Protein AF-A0A3A5WBK9-F1 (afdb_monomer_lite)

Structure (mmCIF, N/CA/C/O backbone):
data_AF-A0A3A5WBK9-F1
#
_entry.id   AF-A0A3A5WBK9-F1
#
loop_
_atom_site.group_PDB
_atom_site.id
_atom_site.type_symbol
_atom_site.label_atom_id
_atom_site.label_alt_id
_atom_site.label_comp_id
_atom_site.label_asym_id
_atom_site.label_entity_id
_atom_site.label_seq_id
_atom_site.pdbx_PDB_ins_code
_atom_site.Cartn_x
_atom_site.Cartn_y
_atom_site.Cartn_z
_atom_site.occupancy
_atom_site.B_iso_or_equiv
_atom_site.auth_seq_id
_atom_site.auth_comp_id
_atom_site.auth_asym_id
_atom_site.auth_atom_id
_atom_site.pdbx_PDB_model_num
ATOM 1 N N . MET A 1 1 ? -2.313 -1.870 -20.481 1.00 80.88 1 MET A N 1
ATOM 2 C CA . MET A 1 1 ? -1.657 -2.718 -19.460 1.00 80.88 1 MET A CA 1
ATOM 3 C C . MET A 1 1 ? -1.236 -4.036 -20.092 1.00 80.88 1 MET A C 1
ATOM 5 O O . MET A 1 1 ? -2.067 -4.682 -20.726 1.00 80.88 1 MET A O 1
ATOM 9 N N . GLN A 1 2 ? 0.034 -4.412 -19.947 1.00 89.88 2 GLN A N 1
ATOM 10 C CA . GLN A 1 2 ? 0.572 -5.672 -20.469 1.00 89.88 2 GLN A CA 1
ATOM 11 C C . GLN A 1 2 ? -0.047 -6.896 -19.759 1.00 89.88 2 GLN A C 1
ATOM 13 O O . GLN A 1 2 ? -0.472 -6.774 -18.606 1.00 89.88 2 GLN A O 1
ATOM 18 N N . PRO A 1 3 ? -0.116 -8.080 -20.404 1.00 93.19 3 PRO A N 1
ATOM 19 C CA . PRO A 1 3 ? -0.772 -9.259 -19.831 1.00 93.19 3 PRO A CA 1
ATOM 20 C C . PRO A 1 3 ? -0.170 -9.726 -18.502 1.00 93.19 3 PRO A C 1
ATOM 22 O O . PRO A 1 3 ? -0.918 -10.134 -17.616 1.00 93.19 3 PRO A O 1
ATOM 25 N N . GLU A 1 4 ? 1.154 -9.650 -18.357 1.00 93.50 4 GLU A N 1
ATOM 26 C CA . GLU A 1 4 ? 1.865 -10.039 -17.133 1.00 93.50 4 GLU A CA 1
ATOM 27 C C . GLU A 1 4 ? 1.473 -9.137 -15.959 1.00 93.50 4 GLU A C 1
ATOM 29 O O . GLU A 1 4 ? 1.024 -9.629 -14.927 1.00 93.50 4 GLU A O 1
ATOM 34 N N . VAL A 1 5 ? 1.516 -7.816 -16.158 1.00 94.81 5 VAL A N 1
ATOM 35 C CA . VAL A 1 5 ? 1.113 -6.833 -15.141 1.00 94.81 5 VAL A CA 1
ATOM 36 C C . VAL A 1 5 ? -0.361 -6.995 -14.766 1.00 94.81 5 VAL A C 1
ATOM 38 O O . VAL A 1 5 ? -0.715 -6.951 -13.590 1.00 94.81 5 VAL A O 1
ATOM 41 N N . ARG A 1 6 ? -1.233 -7.265 -15.748 1.00 96.25 6 ARG A N 1
ATOM 42 C CA . ARG A 1 6 ? -2.657 -7.533 -15.493 1.00 96.25 6 ARG A CA 1
ATOM 43 C C . ARG A 1 6 ? -2.858 -8.731 -14.569 1.00 96.25 6 ARG A C 1
ATOM 45 O O . ARG A 1 6 ? -3.705 -8.669 -13.684 1.00 96.25 6 ARG A O 1
ATOM 52 N N . ARG A 1 7 ? -2.112 -9.820 -14.778 1.00 95.56 7 ARG A N 1
ATOM 53 C CA . ARG A 1 7 ? -2.196 -11.016 -13.924 1.00 95.56 7 ARG A CA 1
ATOM 54 C C . ARG A 1 7 ? -1.778 -10.692 -12.493 1.00 95.56 7 ARG A C 1
ATOM 56 O O . ARG A 1 7 ? -2.500 -11.064 -11.574 1.00 95.56 7 ARG A O 1
ATOM 63 N N . THR A 1 8 ? -0.691 -9.943 -12.319 1.00 95.94 8 THR A N 1
ATOM 64 C CA . THR A 1 8 ? -0.223 -9.483 -11.003 1.00 95.94 8 THR A CA 1
ATOM 65 C C . THR A 1 8 ? -1.267 -8.624 -10.291 1.00 95.94 8 THR A C 1
ATOM 67 O O . THR A 1 8 ? -1.575 -8.878 -9.128 1.00 95.94 8 THR A O 1
ATOM 70 N N . VAL A 1 9 ? -1.885 -7.669 -10.998 1.00 96.88 9 VAL A N 1
ATOM 71 C CA . VAL A 1 9 ? -2.972 -6.836 -10.454 1.00 96.88 9 VAL A CA 1
ATOM 72 C C . VAL A 1 9 ? -4.139 -7.699 -9.975 1.00 96.88 9 VAL A C 1
ATOM 74 O O . VAL A 1 9 ? -4.589 -7.539 -8.845 1.00 96.88 9 VAL A O 1
ATOM 77 N N . LEU A 1 10 ? -4.613 -8.633 -10.806 1.00 97.19 10 LEU A N 1
ATOM 78 C CA . LEU A 1 10 ? -5.740 -9.506 -10.460 1.00 97.19 10 LEU A CA 1
ATOM 79 C C . LEU A 1 10 ? -5.418 -10.418 -9.273 1.00 97.19 10 LEU A C 1
ATOM 81 O O . LEU A 1 10 ? -6.248 -10.587 -8.383 1.00 97.19 10 LEU A O 1
ATOM 85 N N . PHE A 1 11 ? -4.210 -10.977 -9.238 1.00 96.62 11 PHE A N 1
ATOM 86 C CA . PHE A 1 11 ? -3.769 -11.829 -8.140 1.00 96.62 11 PHE A CA 1
ATOM 87 C C . PHE A 1 11 ? -3.678 -11.046 -6.825 1.00 96.62 11 PHE A C 1
ATOM 89 O O . PHE A 1 11 ? -4.232 -11.472 -5.811 1.00 96.62 11 PHE A O 1
ATOM 96 N N . SER A 1 12 ? -3.064 -9.860 -6.847 1.00 96.31 12 SER A N 1
ATOM 97 C CA . SER A 1 12 ? -2.991 -8.994 -5.669 1.00 96.31 12 SER A CA 1
ATOM 98 C C . SER A 1 12 ? -4.369 -8.513 -5.214 1.00 96.31 12 SER A C 1
ATOM 100 O O . SER A 1 12 ? -4.604 -8.417 -4.011 1.00 96.31 12 SER A O 1
ATOM 102 N N . ALA A 1 13 ? -5.282 -8.226 -6.145 1.00 96.50 13 ALA A N 1
ATOM 103 C CA . ALA A 1 13 ? -6.661 -7.874 -5.821 1.00 96.50 13 ALA A CA 1
ATOM 104 C C . ALA A 1 13 ? -7.389 -9.038 -5.132 1.00 96.50 13 ALA A C 1
ATOM 106 O O . ALA A 1 13 ? -8.100 -8.814 -4.157 1.00 96.50 13 ALA A O 1
ATOM 107 N N . GLY A 1 14 ? -7.160 -10.277 -5.581 1.00 97.81 14 GLY A N 1
ATOM 108 C CA . GLY A 1 14 ? -7.671 -11.479 -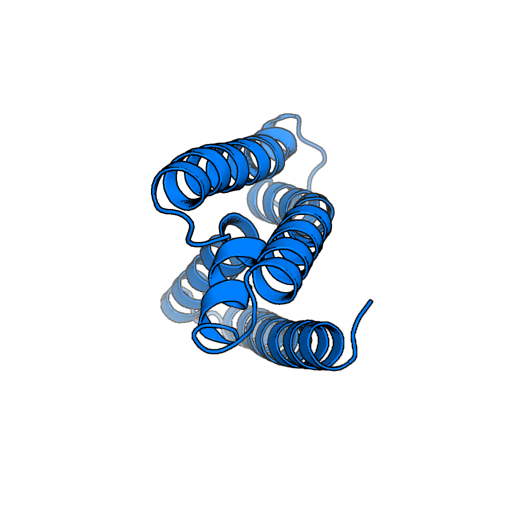4.919 1.00 97.81 14 GLY A CA 1
ATOM 109 C C . GLY A 1 14 ? -7.152 -11.625 -3.486 1.00 97.81 14 GLY A C 1
ATOM 110 O O . GLY A 1 14 ? -7.947 -11.812 -2.570 1.00 97.81 14 GLY A O 1
ATOM 111 N N . ILE A 1 15 ? -5.840 -11.461 -3.271 1.00 96.44 15 ILE A N 1
ATOM 112 C CA . ILE A 1 15 ? -5.244 -11.478 -1.921 1.00 96.44 15 ILE A CA 1
ATOM 113 C C . ILE A 1 15 ? -5.868 -10.394 -1.039 1.00 96.44 15 ILE A C 1
ATOM 115 O O . ILE A 1 15 ? -6.281 -10.681 0.084 1.00 96.44 15 ILE A O 1
ATOM 119 N N . PHE A 1 16 ? -5.968 -9.167 -1.553 1.00 96.12 16 PHE A N 1
ATOM 120 C CA . PHE A 1 16 ? -6.550 -8.046 -0.819 1.00 96.12 16 PHE A CA 1
ATOM 121 C C . PHE A 1 16 ? -8.014 -8.316 -0.450 1.00 96.12 16 PHE A C 1
ATOM 123 O O . PHE A 1 16 ? -8.408 -8.103 0.692 1.00 96.12 16 PHE A O 1
ATOM 130 N N . ALA A 1 17 ? -8.815 -8.838 -1.385 1.00 97.62 17 ALA A N 1
ATOM 131 C CA . ALA A 1 17 ? -10.210 -9.190 -1.138 1.00 97.62 17 ALA A CA 1
ATOM 132 C C . ALA A 1 17 ? -10.343 -10.277 -0.060 1.00 97.62 17 ALA A C 1
ATOM 134 O O . ALA A 1 17 ? -11.163 -10.139 0.846 1.00 97.62 17 ALA A O 1
ATOM 135 N N . CYS A 1 18 ? -9.504 -11.316 -0.105 1.00 98.25 18 CYS A N 1
ATOM 136 C CA . CYS A 1 18 ? -9.471 -12.351 0.928 1.00 98.25 18 CYS A CA 1
ATOM 137 C C . CYS A 1 18 ? -9.111 -11.775 2.304 1.00 98.25 18 CYS A C 1
ATOM 139 O O . CYS A 1 18 ? -9.780 -12.090 3.287 1.00 98.25 18 CYS A O 1
ATOM 141 N N . LEU A 1 19 ? -8.096 -10.906 2.380 1.00 97.50 19 LEU A N 1
ATOM 142 C CA . LEU A 1 19 ? -7.723 -10.226 3.624 1.00 97.50 19 LEU A CA 1
ATOM 143 C C . LEU A 1 19 ? -8.857 -9.337 4.139 1.00 97.50 19 LEU A C 1
ATOM 145 O O . LEU A 1 19 ? -9.149 -9.350 5.329 1.00 97.50 19 LEU A O 1
ATOM 149 N N . PHE A 1 20 ? -9.533 -8.604 3.256 1.00 95.75 20 PHE A N 1
ATOM 150 C CA . PHE A 1 20 ? -10.649 -7.741 3.632 1.00 95.75 20 PHE A CA 1
ATOM 151 C C . PHE A 1 20 ? -11.846 -8.541 4.171 1.00 95.75 20 PHE A C 1
ATOM 153 O O . PHE A 1 20 ? -12.430 -8.174 5.189 1.00 95.75 20 PHE A O 1
ATOM 160 N N . VAL A 1 21 ? -12.177 -9.679 3.552 1.00 98.19 21 VAL A N 1
ATOM 161 C CA . VAL A 1 21 ? -13.200 -10.602 4.075 1.00 98.19 21 VAL A CA 1
ATOM 162 C C . VAL A 1 21 ? -12.773 -11.174 5.427 1.00 98.19 21 VAL A C 1
ATOM 164 O O . VAL A 1 21 ? -13.566 -11.174 6.366 1.00 98.19 21 VAL A O 1
ATOM 167 N N . ALA A 1 22 ? -11.517 -11.607 5.561 1.00 98.00 22 ALA A N 1
ATOM 168 C CA . ALA A 1 22 ? -10.990 -12.110 6.828 1.00 98.00 22 ALA A CA 1
ATOM 169 C C . ALA A 1 22 ? -11.031 -11.042 7.935 1.00 98.00 22 ALA A C 1
ATOM 171 O O . ALA A 1 22 ? -11.360 -11.359 9.075 1.00 98.00 22 ALA A O 1
ATOM 172 N N . HIS A 1 23 ? -10.774 -9.776 7.599 1.00 95.81 23 HIS A N 1
ATOM 173 C CA . HIS A 1 23 ? -10.906 -8.636 8.507 1.00 95.81 23 HIS A CA 1
ATOM 174 C C . HIS A 1 23 ? -12.350 -8.461 9.004 1.00 95.81 23 HIS A C 1
ATOM 176 O O . HIS A 1 23 ? -12.561 -8.288 10.203 1.00 95.81 23 HIS A O 1
ATOM 182 N N . ILE A 1 24 ? -13.346 -8.564 8.114 1.00 95.75 24 ILE A N 1
ATOM 183 C CA . ILE A 1 24 ? -14.770 -8.512 8.496 1.00 95.75 24 ILE A CA 1
ATOM 184 C C . ILE A 1 24 ? -15.128 -9.681 9.418 1.00 95.75 24 ILE A C 1
ATOM 186 O O . ILE A 1 24 ? -15.779 -9.477 10.438 1.00 95.75 24 ILE A O 1
ATOM 190 N N . ILE A 1 25 ? -14.687 -10.898 9.086 1.00 98.19 25 ILE A N 1
ATOM 191 C CA . ILE A 1 25 ? -14.950 -12.088 9.907 1.00 98.19 25 ILE A CA 1
ATOM 192 C C . ILE A 1 25 ? -14.309 -11.938 11.291 1.00 98.19 25 ILE A C 1
ATOM 194 O O . ILE A 1 25 ? -14.966 -12.224 12.288 1.00 98.19 25 ILE A O 1
ATOM 198 N N . ALA A 1 26 ? -13.061 -11.468 11.375 1.00 97.31 26 ALA A N 1
ATOM 199 C CA . ALA A 1 26 ? -12.382 -11.250 12.650 1.00 97.31 26 ALA A CA 1
ATOM 200 C C . ALA A 1 26 ? -13.124 -10.223 13.521 1.00 97.31 26 ALA A C 1
ATOM 202 O O . ALA A 1 26 ? -13.343 -10.483 14.702 1.00 97.31 26 ALA A O 1
ATOM 203 N N . ALA A 1 27 ? -13.575 -9.111 12.927 1.00 95.12 27 ALA A N 1
ATOM 204 C CA . ALA A 1 27 ? -14.383 -8.107 13.618 1.00 95.12 27 ALA A CA 1
ATOM 205 C C . ALA A 1 27 ? -15.728 -8.672 14.104 1.00 95.12 27 ALA A C 1
ATOM 207 O O . ALA A 1 27 ? -16.147 -8.392 15.219 1.00 95.12 27 ALA A O 1
ATOM 208 N N . ALA A 1 28 ? -16.393 -9.497 13.291 1.00 97.69 28 ALA A N 1
ATOM 209 C CA . ALA A 1 28 ? -17.689 -10.085 13.631 1.00 97.69 28 ALA A CA 1
ATOM 210 C C . ALA A 1 28 ? -17.625 -11.157 14.737 1.00 97.69 28 ALA A C 1
ATOM 212 O O . ALA A 1 28 ? -18.667 -11.538 15.261 1.00 97.69 28 ALA A O 1
ATOM 213 N N . ASN A 1 29 ? -16.432 -11.667 15.057 1.00 97.69 29 ASN A N 1
ATOM 214 C CA . ASN A 1 29 ? -16.206 -12.666 16.107 1.00 97.69 29 ASN A CA 1
ATOM 215 C C . ASN A 1 29 ? -15.458 -12.084 17.322 1.00 97.69 29 ASN A C 1
ATOM 217 O O . ASN A 1 29 ? -14.906 -12.856 18.104 1.00 97.69 29 ASN A O 1
ATOM 221 N N . ASP A 1 30 ? -15.369 -10.752 17.444 1.00 96.62 30 ASP A N 1
ATOM 222 C CA . ASP A 1 30 ? -14.647 -10.056 18.525 1.00 96.62 30 ASP A CA 1
ATOM 223 C C . ASP A 1 30 ? -13.182 -10.528 18.685 1.00 96.62 30 ASP A C 1
ATOM 225 O O . ASP A 1 30 ? -12.599 -10.542 19.770 1.00 96.62 30 ASP A O 1
ATOM 229 N N . ALA A 1 31 ? -12.557 -10.958 17.582 1.00 97.25 31 ALA A N 1
ATOM 230 C CA . ALA A 1 31 ? -11.200 -11.493 17.574 1.00 97.25 31 ALA A CA 1
ATOM 231 C C . ALA A 1 31 ? -10.164 -10.361 17.442 1.00 97.25 31 ALA A C 1
ATOM 233 O O . ALA A 1 31 ? -9.457 -10.272 16.433 1.00 97.25 31 ALA A O 1
ATOM 234 N N . ASP A 1 32 ? -10.061 -9.504 18.462 1.00 95.81 32 ASP A N 1
ATOM 235 C CA . ASP A 1 32 ? -9.303 -8.238 18.439 1.00 95.81 32 ASP A CA 1
ATOM 236 C C . ASP A 1 32 ? -7.866 -8.364 17.913 1.00 95.81 32 ASP A C 1
ATOM 238 O O . ASP A 1 32 ? -7.425 -7.589 17.062 1.00 95.81 32 ASP A O 1
ATOM 242 N N . VAL A 1 33 ? -7.122 -9.368 18.388 1.00 97.44 33 VAL A N 1
ATOM 243 C CA . VAL A 1 33 ? -5.723 -9.578 17.978 1.00 97.44 33 VAL A CA 1
ATOM 244 C C . VAL A 1 33 ? -5.638 -9.943 16.495 1.00 97.44 33 VAL A C 1
ATOM 246 O O . VAL A 1 33 ? -4.815 -9.396 15.762 1.00 97.44 33 VAL A O 1
ATOM 249 N N . LEU A 1 34 ? -6.506 -10.844 16.029 1.00 96.88 34 LEU A N 1
ATOM 250 C CA . LEU A 1 34 ? -6.538 -11.261 14.627 1.00 96.88 34 LEU A CA 1
ATOM 251 C C . LEU A 1 34 ? -6.963 -10.099 13.723 1.00 96.88 34 LEU A C 1
ATOM 253 O O . LEU A 1 34 ? -6.352 -9.877 12.677 1.00 96.88 34 LEU A O 1
ATOM 257 N N . PHE A 1 35 ? -7.963 -9.332 14.156 1.00 96.12 35 PHE A N 1
ATOM 258 C CA . PHE A 1 35 ? -8.413 -8.120 13.484 1.00 96.12 35 PHE A CA 1
ATOM 259 C C . PHE A 1 35 ? -7.257 -7.132 13.283 1.00 96.12 35 PHE A C 1
ATOM 261 O O . PHE A 1 35 ? -6.999 -6.708 12.154 1.00 96.12 35 PHE A O 1
ATOM 268 N N . GLN A 1 36 ? -6.503 -6.830 14.346 1.00 96.56 36 GLN A N 1
ATOM 269 C CA . GLN A 1 36 ? -5.362 -5.910 14.284 1.00 96.56 36 GLN A CA 1
ATOM 270 C C . GLN A 1 36 ? -4.247 -6.417 13.362 1.00 96.56 36 GLN A C 1
ATOM 272 O O . GLN A 1 36 ? -3.681 -5.634 12.592 1.00 96.56 36 GLN A O 1
ATOM 277 N N . ILE A 1 37 ? -3.946 -7.719 13.397 1.00 98.19 37 ILE A N 1
ATOM 278 C CA . ILE A 1 37 ? -2.951 -8.330 12.504 1.00 98.19 37 ILE A CA 1
ATOM 279 C C . ILE A 1 37 ? -3.372 -8.147 11.043 1.00 98.19 37 ILE A C 1
ATOM 281 O O . ILE A 1 37 ? -2.584 -7.654 10.234 1.00 98.19 37 ILE A O 1
ATOM 285 N N . ILE A 1 38 ? -4.616 -8.488 10.698 1.00 97.94 38 ILE A N 1
ATOM 286 C CA . ILE A 1 38 ? -5.104 -8.386 9.317 1.00 97.94 38 ILE A CA 1
ATOM 287 C C . ILE A 1 38 ? -5.154 -6.920 8.864 1.00 97.94 38 ILE A C 1
ATOM 289 O O . ILE A 1 38 ? -4.687 -6.611 7.767 1.00 97.94 38 ILE A O 1
ATOM 293 N N . ALA A 1 39 ? -5.644 -6.005 9.706 1.00 97.06 39 ALA A N 1
ATOM 294 C CA . ALA A 1 39 ? -5.661 -4.570 9.414 1.00 97.06 39 ALA A CA 1
ATOM 295 C C . ALA A 1 39 ? -4.247 -4.017 9.156 1.00 97.06 39 ALA A C 1
ATOM 297 O O . ALA A 1 39 ? -4.035 -3.230 8.229 1.00 97.06 39 ALA A O 1
ATOM 298 N N . THR A 1 40 ? -3.256 -4.484 9.919 1.00 97.88 40 THR A N 1
ATOM 299 C CA . THR A 1 40 ? -1.845 -4.125 9.716 1.00 97.88 40 THR A CA 1
ATOM 300 C C . THR A 1 40 ? -1.322 -4.654 8.379 1.00 97.88 40 THR A C 1
ATOM 302 O O . THR A 1 40 ? -0.666 -3.916 7.642 1.00 97.88 40 THR A O 1
ATOM 305 N N . ILE A 1 41 ? -1.649 -5.897 8.010 1.00 97.88 41 ILE A N 1
ATOM 306 C CA . ILE A 1 41 ? -1.254 -6.476 6.716 1.00 97.88 41 ILE A CA 1
ATOM 307 C C . ILE A 1 41 ? -1.882 -5.690 5.557 1.00 97.88 41 ILE A C 1
ATOM 309 O O . ILE A 1 41 ? -1.170 -5.320 4.624 1.00 97.88 41 ILE A O 1
ATOM 313 N N . ILE A 1 42 ? -3.181 -5.377 5.631 1.00 97.69 42 ILE A N 1
ATOM 314 C CA . ILE A 1 42 ? -3.885 -4.555 4.630 1.00 97.69 42 ILE A CA 1
ATOM 315 C C . ILE A 1 42 ? -3.238 -3.171 4.517 1.00 97.69 42 ILE A C 1
ATOM 317 O O . ILE A 1 42 ? -3.040 -2.669 3.407 1.00 97.69 42 ILE A O 1
ATOM 321 N N . THR A 1 43 ? -2.864 -2.567 5.647 1.00 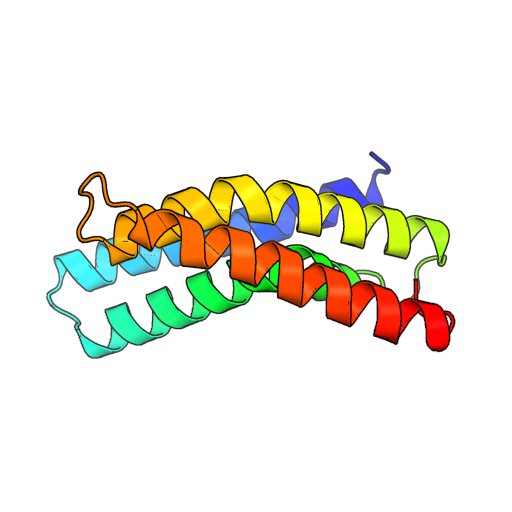97.88 43 THR A N 1
ATOM 322 C CA . THR A 1 43 ? -2.172 -1.272 5.690 1.00 97.88 43 THR A CA 1
ATOM 323 C C . THR A 1 43 ? -0.846 -1.328 4.940 1.00 97.88 43 THR A C 1
ATOM 325 O O . THR A 1 43 ? -0.604 -0.513 4.049 1.00 97.88 43 THR A O 1
ATOM 328 N N . ILE A 1 44 ? -0.008 -2.321 5.245 1.00 97.06 44 ILE A N 1
ATOM 329 C CA . ILE A 1 44 ? 1.286 -2.509 4.579 1.00 97.06 44 ILE A CA 1
ATOM 330 C C . ILE A 1 44 ? 1.081 -2.781 3.084 1.00 97.06 44 ILE A C 1
ATOM 332 O O . ILE A 1 44 ? 1.718 -2.135 2.253 1.00 97.06 44 ILE A O 1
ATOM 336 N N . GLN A 1 45 ? 0.166 -3.681 2.717 1.00 96.38 45 GLN A N 1
ATOM 337 C CA . GLN A 1 45 ? -0.115 -3.991 1.314 1.00 96.38 45 GLN A CA 1
ATOM 338 C C . GLN A 1 45 ? -0.583 -2.749 0.546 1.00 96.38 45 GLN A C 1
ATOM 340 O O . GLN A 1 45 ? -0.167 -2.543 -0.591 1.00 96.38 45 GLN A O 1
ATOM 345 N N . THR A 1 46 ? -1.407 -1.905 1.171 1.00 97.75 46 THR A N 1
ATOM 346 C CA . THR A 1 46 ? -1.897 -0.658 0.574 1.00 97.75 46 THR A CA 1
ATOM 347 C C . THR A 1 46 ? -0.756 0.328 0.351 1.00 97.75 46 THR A C 1
ATOM 349 O O . THR A 1 46 ? -0.578 0.805 -0.766 1.00 97.75 46 THR A O 1
ATOM 352 N N . LEU A 1 47 ? 0.051 0.606 1.380 1.00 97.75 47 LEU A N 1
ATOM 353 C CA . LEU A 1 47 ? 1.132 1.595 1.294 1.00 97.75 47 LEU A CA 1
ATOM 354 C C . LEU A 1 47 ? 2.268 1.165 0.357 1.00 97.75 47 LEU A C 1
ATOM 356 O O . LEU A 1 47 ? 2.902 2.018 -0.250 1.00 97.75 47 LEU A O 1
ATOM 360 N N . PHE A 1 48 ? 2.512 -0.138 0.205 1.00 96.75 48 PHE A N 1
ATOM 361 C CA . PHE A 1 48 ? 3.630 -0.672 -0.581 1.00 96.75 48 PHE A CA 1
ATOM 362 C C . PHE A 1 48 ? 3.187 -1.430 -1.841 1.00 96.75 48 PHE A C 1
ATOM 364 O O . PHE A 1 48 ? 3.955 -2.233 -2.378 1.00 96.75 48 PHE A O 1
ATOM 371 N N . LEU A 1 49 ? 1.968 -1.193 -2.336 1.00 97.06 49 LEU A N 1
ATOM 372 C CA . LEU A 1 49 ? 1.371 -1.991 -3.411 1.00 97.06 49 LEU A CA 1
ATOM 373 C C . LEU A 1 49 ? 2.259 -2.062 -4.665 1.00 97.06 49 LEU A C 1
ATOM 375 O O . LEU A 1 49 ? 2.541 -3.158 -5.155 1.00 97.06 49 LEU A O 1
ATOM 379 N N . GLY A 1 50 ? 2.786 -0.927 -5.136 1.00 94.56 50 GLY A N 1
ATOM 380 C CA . GLY A 1 50 ? 3.709 -0.886 -6.276 1.00 94.56 50 GLY A CA 1
ATOM 381 C C . GLY A 1 50 ? 4.970 -1.724 -6.060 1.00 94.56 50 GLY A C 1
ATOM 382 O O . GLY A 1 50 ? 5.401 -2.443 -6.960 1.00 94.56 50 GLY A O 1
ATOM 383 N N . SER A 1 51 ? 5.536 -1.707 -4.853 1.00 93.19 51 SER A N 1
ATOM 384 C CA . SER A 1 51 ? 6.707 -2.521 -4.511 1.00 93.19 51 SER A CA 1
ATOM 385 C C . SER A 1 51 ? 6.391 -4.008 -4.430 1.00 93.19 51 SER A C 1
ATOM 387 O O . SER A 1 51 ? 7.199 -4.815 -4.884 1.00 93.19 51 SER A O 1
ATOM 389 N N . THR A 1 52 ? 5.219 -4.391 -3.918 1.00 94.19 52 THR A N 1
ATOM 390 C CA . THR A 1 52 ? 4.821 -5.809 -3.909 1.00 94.19 52 THR A CA 1
ATOM 391 C C . THR A 1 52 ? 4.696 -6.373 -5.322 1.00 94.19 52 THR A C 1
ATOM 393 O O . THR A 1 52 ? 5.070 -7.520 -5.551 1.00 94.19 52 THR A O 1
ATOM 396 N N . PHE A 1 53 ? 4.285 -5.561 -6.302 1.00 95.44 53 PHE A N 1
ATOM 397 C CA . PHE A 1 53 ? 4.202 -6.004 -7.696 1.00 95.44 53 PHE A CA 1
ATOM 398 C C . PHE A 1 53 ? 5.574 -6.361 -8.276 1.00 95.44 53 PHE A C 1
ATOM 400 O O . PHE A 1 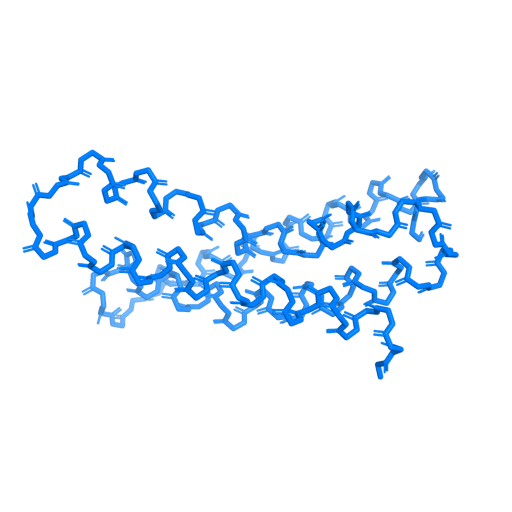53 ? 5.684 -7.284 -9.082 1.00 95.44 53 PHE A O 1
ATOM 407 N N . LEU A 1 54 ? 6.640 -5.696 -7.825 1.00 93.44 54 LEU A N 1
ATOM 408 C CA . LEU A 1 54 ? 8.003 -5.999 -8.263 1.00 93.44 54 LEU A CA 1
ATOM 409 C C . LEU A 1 54 ? 8.467 -7.398 -7.852 1.00 93.44 54 LEU A C 1
ATOM 411 O O . LEU A 1 54 ? 9.300 -7.973 -8.551 1.00 93.44 54 LEU A O 1
ATOM 415 N N . LEU A 1 55 ? 7.914 -7.957 -6.771 1.00 91.94 55 LEU A N 1
ATOM 416 C CA . LEU A 1 55 ? 8.214 -9.321 -6.327 1.00 91.94 55 LEU A CA 1
ATOM 417 C C . LEU A 1 55 ? 7.716 -10.371 -7.331 1.00 91.94 55 LEU A C 1
ATOM 419 O O . LEU A 1 55 ? 8.332 -11.422 -7.472 1.00 91.94 55 LEU A O 1
ATOM 423 N N . PHE A 1 56 ? 6.654 -10.068 -8.083 1.00 92.44 56 PHE A N 1
ATOM 424 C CA . PHE A 1 56 ? 6.124 -10.945 -9.134 1.00 92.44 56 PHE A CA 1
ATOM 425 C C . PHE A 1 56 ? 6.865 -10.806 -10.472 1.00 92.44 56 PHE A C 1
ATOM 427 O O . PHE A 1 56 ? 6.690 -11.635 -11.360 1.00 92.44 56 PHE A O 1
ATOM 434 N N . HIS A 1 57 ? 7.702 -9.774 -10.618 1.00 92.50 57 HIS A N 1
ATOM 435 C CA . HIS A 1 57 ? 8.364 -9.414 -11.875 1.00 92.50 57 HIS A CA 1
ATOM 436 C C . HIS A 1 57 ? 9.896 -9.368 -11.759 1.00 92.50 57 HIS A C 1
ATOM 438 O O . HIS A 1 57 ? 10.552 -8.667 -12.524 1.00 92.50 57 HIS A O 1
ATOM 444 N N . VAL A 1 58 ? 10.492 -10.119 -10.824 1.00 88.88 58 VAL A N 1
ATOM 445 C CA . VAL A 1 58 ? 11.955 -10.142 -10.595 1.00 88.88 58 VAL A CA 1
ATOM 446 C C . VAL A 1 58 ? 12.747 -10.494 -11.862 1.00 88.88 58 VAL A C 1
ATOM 448 O O . VAL A 1 58 ? 13.826 -9.946 -12.075 1.00 88.88 58 VAL A O 1
ATOM 451 N N . HIS A 1 59 ? 12.201 -11.364 -12.717 1.00 89.88 59 HIS A N 1
ATOM 452 C CA . HIS A 1 59 ? 12.833 -11.816 -13.963 1.00 89.88 59 HIS A CA 1
ATOM 453 C C . HIS A 1 59 ? 12.282 -11.137 -15.228 1.00 89.88 59 HIS A C 1
ATOM 455 O O . HIS A 1 59 ? 12.709 -11.465 -16.333 1.00 89.88 59 HIS A O 1
ATOM 461 N N . SER A 1 60 ? 11.332 -10.208 -15.088 1.00 91.31 60 SER A N 1
ATOM 462 C CA . SER A 1 60 ? 10.779 -9.462 -16.222 1.00 91.31 60 SER A CA 1
ATOM 463 C C . SER A 1 60 ? 11.704 -8.301 -16.616 1.00 91.31 60 SER A C 1
ATOM 465 O O . SER A 1 60 ? 12.565 -7.866 -15.847 1.00 91.31 60 SER A O 1
ATOM 467 N N . SER A 1 61 ? 11.511 -7.757 -17.819 1.00 92.25 61 SER A N 1
ATOM 468 C CA . SER A 1 61 ? 12.251 -6.574 -18.274 1.00 92.25 61 SER A CA 1
ATOM 469 C C . SER A 1 61 ? 11.996 -5.357 -17.374 1.00 92.25 61 SER A C 1
ATOM 471 O O . SER A 1 61 ? 10.930 -5.237 -16.765 1.00 92.25 61 SER A O 1
ATOM 473 N N . GLN A 1 62 ? 12.942 -4.410 -17.328 1.00 91.19 62 GLN A N 1
ATOM 474 C CA . GLN A 1 62 ? 12.758 -3.155 -16.581 1.00 91.19 62 GLN A CA 1
ATOM 475 C C . GLN A 1 62 ? 11.467 -2.431 -16.977 1.00 91.19 62 GLN A C 1
ATOM 477 O O . GLN A 1 62 ? 10.749 -1.964 -16.104 1.00 91.19 62 GLN A O 1
ATOM 482 N N . ALA A 1 63 ? 11.117 -2.411 -18.269 1.00 91.44 63 ALA A N 1
ATOM 483 C CA . ALA A 1 63 ? 9.878 -1.792 -18.738 1.00 91.44 63 ALA A CA 1
ATOM 484 C C . ALA A 1 63 ? 8.628 -2.404 -18.074 1.00 91.44 63 ALA A C 1
ATOM 486 O O . ALA A 1 63 ? 7.792 -1.662 -17.565 1.00 91.44 63 ALA A O 1
ATOM 487 N N . ILE A 1 64 ? 8.535 -3.740 -17.998 1.00 94.25 64 ILE A N 1
ATOM 488 C CA . ILE A 1 64 ? 7.419 -4.440 -17.329 1.00 94.25 64 ILE A CA 1
ATOM 489 C C . ILE A 1 64 ? 7.392 -4.105 -15.833 1.00 94.25 64 ILE A C 1
ATOM 491 O O . ILE A 1 64 ? 6.333 -3.831 -15.267 1.00 94.25 64 ILE A O 1
ATOM 495 N N . ARG A 1 65 ? 8.559 -4.114 -15.180 1.00 94.25 65 ARG A N 1
ATOM 496 C CA . ARG A 1 65 ? 8.690 -3.829 -13.743 1.00 94.25 65 ARG A CA 1
ATOM 497 C C . ARG A 1 65 ? 8.278 -2.397 -13.411 1.00 94.25 65 ARG A C 1
ATOM 499 O O . ARG A 1 65 ? 7.552 -2.179 -12.442 1.00 94.25 65 ARG A O 1
ATOM 506 N N . ARG A 1 66 ? 8.696 -1.441 -14.238 1.00 93.88 66 ARG A N 1
ATOM 507 C CA . ARG A 1 66 ? 8.341 -0.026 -14.128 1.00 93.88 66 ARG A CA 1
ATOM 508 C C . ARG A 1 66 ? 6.842 0.188 -14.278 1.00 93.88 66 ARG A C 1
ATOM 510 O O . ARG A 1 66 ? 6.239 0.836 -13.425 1.00 93.88 66 ARG A O 1
ATOM 517 N N . ASP A 1 67 ? 6.245 -0.407 -15.309 1.00 95.00 67 ASP A N 1
ATOM 518 C CA . ASP A 1 67 ? 4.803 -0.342 -15.551 1.00 95.00 67 ASP A CA 1
ATOM 519 C C . ASP A 1 67 ? 4.021 -0.946 -14.374 1.00 95.00 67 ASP A C 1
ATOM 521 O O . ASP A 1 67 ? 3.052 -0.352 -13.897 1.00 95.00 67 ASP A O 1
ATOM 525 N N . ALA A 1 68 ? 4.464 -2.096 -13.854 1.00 96.00 68 ALA A N 1
ATOM 526 C CA . ALA A 1 68 ? 3.853 -2.732 -12.691 1.00 96.00 68 ALA A CA 1
ATOM 527 C C . ALA A 1 68 ? 3.925 -1.838 -11.444 1.00 96.00 68 ALA A C 1
ATOM 529 O O . ALA A 1 68 ? 2.906 -1.616 -10.788 1.00 96.00 68 ALA A O 1
ATOM 530 N N . PHE A 1 69 ? 5.096 -1.271 -11.146 1.00 96.50 69 PHE A N 1
ATOM 531 C CA . PHE A 1 69 ? 5.265 -0.365 -10.012 1.00 96.50 69 PHE A CA 1
ATOM 532 C C . PHE A 1 69 ? 4.356 0.862 -10.117 1.00 96.50 69 PHE A C 1
ATOM 534 O O . PHE A 1 69 ? 3.670 1.196 -9.153 1.00 96.50 69 PHE A O 1
ATOM 541 N N . GLN A 1 70 ? 4.315 1.512 -11.284 1.00 95.81 70 GLN A N 1
ATOM 542 C CA . GLN A 1 70 ? 3.496 2.707 -11.505 1.00 95.81 70 GLN A CA 1
ATOM 543 C C . GLN A 1 70 ? 2.000 2.412 -11.372 1.00 95.81 70 GLN A C 1
ATOM 545 O O . GLN A 1 70 ? 1.277 3.187 -10.747 1.00 95.81 70 GLN A O 1
ATOM 550 N N . ILE A 1 71 ? 1.538 1.277 -11.904 1.00 97.00 71 ILE A N 1
ATOM 551 C CA . ILE A 1 71 ? 0.142 0.850 -11.760 1.00 97.00 71 ILE A CA 1
ATOM 552 C C . ILE A 1 71 ? -0.190 0.573 -10.289 1.00 97.00 71 ILE A C 1
ATOM 554 O O . ILE A 1 71 ? -1.220 1.038 -9.805 1.00 97.00 71 ILE A O 1
ATOM 558 N N . GLY A 1 72 ? 0.676 -0.133 -9.556 1.00 97.12 72 GLY A N 1
ATOM 559 C CA . GLY A 1 72 ? 0.465 -0.387 -8.129 1.00 97.12 72 GLY A CA 1
ATOM 560 C C . GLY A 1 72 ? 0.475 0.897 -7.292 1.00 97.12 72 GLY A C 1
ATOM 561 O O . GLY A 1 72 ? -0.401 1.079 -6.449 1.00 97.12 72 GLY A O 1
ATOM 562 N N . ALA A 1 73 ? 1.388 1.829 -7.580 1.00 96.94 73 ALA A N 1
ATOM 563 C CA . ALA A 1 73 ? 1.421 3.145 -6.945 1.00 96.94 73 ALA A CA 1
ATOM 564 C C . ALA A 1 73 ? 0.123 3.920 -7.197 1.00 96.94 73 ALA A C 1
ATOM 566 O O . ALA A 1 73 ? -0.483 4.431 -6.258 1.00 96.94 73 ALA A O 1
ATOM 567 N N . PHE A 1 74 ? -0.352 3.942 -8.443 1.00 97.38 74 PHE A N 1
ATOM 568 C CA . PHE A 1 74 ? -1.607 4.596 -8.800 1.00 97.38 74 PHE A CA 1
ATOM 569 C C . PHE A 1 74 ? -2.810 3.982 -8.071 1.00 97.38 74 PHE A C 1
ATOM 571 O O . PHE A 1 74 ? -3.635 4.720 -7.538 1.00 97.38 74 PHE A O 1
ATOM 578 N N . ILE A 1 75 ? -2.893 2.649 -7.990 1.00 97.88 75 ILE A N 1
ATOM 579 C CA . ILE A 1 75 ? -3.973 1.943 -7.277 1.00 97.88 75 ILE A CA 1
ATOM 580 C C . ILE A 1 75 ? -3.898 2.176 -5.758 1.00 97.88 75 ILE A C 1
ATOM 582 O O . ILE A 1 75 ? -4.939 2.262 -5.106 1.00 97.88 75 ILE A O 1
ATOM 586 N N . SER A 1 76 ? -2.700 2.320 -5.182 1.00 97.94 76 SER A N 1
ATOM 587 C CA . SER A 1 76 ? -2.546 2.569 -3.741 1.00 97.94 76 SER A CA 1
ATOM 588 C C . SER A 1 76 ? -3.207 3.865 -3.277 1.00 97.94 76 SER A C 1
ATOM 590 O O . SER A 1 76 ? -3.684 3.926 -2.148 1.00 97.94 76 SER A O 1
ATOM 592 N N . LEU A 1 77 ? -3.288 4.884 -4.141 1.00 97.38 77 LEU A N 1
ATOM 593 C CA . LEU A 1 77 ? -3.838 6.189 -3.780 1.00 97.38 77 LEU A CA 1
ATOM 594 C C . LEU A 1 77 ? -5.309 6.095 -3.353 1.00 97.38 77 LEU A C 1
ATOM 596 O O . LEU A 1 77 ? -5.583 6.376 -2.186 1.00 97.38 77 LEU A O 1
ATOM 600 N N . PRO A 1 78 ? -6.265 5.655 -4.195 1.00 97.44 78 PRO A N 1
ATOM 601 C CA . PRO A 1 78 ? -7.654 5.514 -3.761 1.00 97.44 78 PRO A CA 1
ATOM 602 C C . PRO A 1 78 ? -7.816 4.523 -2.596 1.00 97.44 78 PRO A C 1
ATOM 604 O O . PRO A 1 78 ? -8.617 4.778 -1.699 1.00 97.44 78 PRO A O 1
ATOM 607 N N . LEU A 1 79 ? -7.030 3.439 -2.545 1.00 97.38 79 LEU A N 1
ATOM 608 C CA . LEU A 1 79 ? -7.073 2.495 -1.419 1.00 97.38 79 LEU A CA 1
ATOM 609 C C . LEU A 1 79 ? -6.650 3.147 -0.095 1.00 97.38 79 LEU A C 1
ATOM 611 O O . LEU A 1 79 ? -7.280 2.924 0.936 1.00 97.38 79 LEU A O 1
ATOM 615 N N . SER A 1 80 ? -5.622 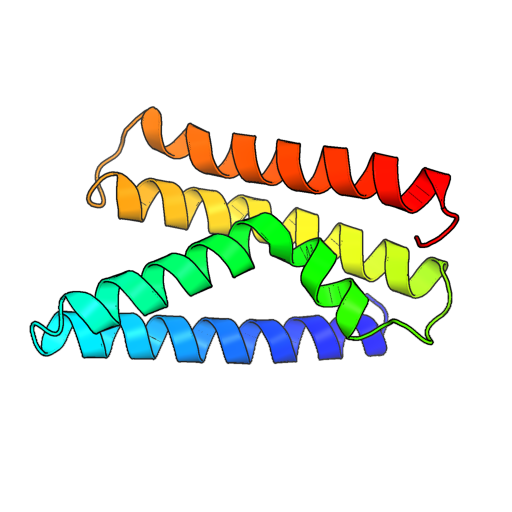3.993 -0.122 1.00 98.00 80 SER A N 1
ATOM 616 C CA . SER A 1 80 ? -5.122 4.691 1.063 1.00 98.00 80 SER A CA 1
ATOM 617 C C . SER A 1 80 ? -6.115 5.723 1.612 1.00 98.00 80 SER A C 1
ATOM 619 O O . SER A 1 80 ? -6.162 5.921 2.822 1.00 98.00 80 SER A O 1
ATOM 621 N N . PHE A 1 81 ? -6.975 6.312 0.771 1.00 98.00 81 PHE A N 1
ATOM 622 C CA . PHE A 1 81 ? -8.114 7.102 1.254 1.00 98.00 81 PHE A CA 1
ATOM 623 C C . PHE A 1 81 ? -9.107 6.234 2.030 1.00 98.00 81 PHE A C 1
ATOM 625 O O . PHE A 1 81 ? -9.524 6.616 3.123 1.00 98.00 81 PHE A O 1
ATOM 632 N N . GLY A 1 82 ? -9.453 5.056 1.499 1.00 96.31 82 GLY A N 1
ATOM 633 C CA . GLY A 1 82 ? -10.314 4.097 2.198 1.00 96.31 82 GLY A CA 1
ATOM 634 C C . GLY A 1 82 ? -9.715 3.654 3.534 1.00 96.31 82 GLY A C 1
ATOM 635 O O . GLY A 1 82 ? -10.418 3.596 4.540 1.00 96.31 82 GLY A O 1
ATOM 636 N N . LEU A 1 83 ? -8.400 3.433 3.563 1.00 96.69 83 LEU A N 1
ATOM 637 C CA . LEU A 1 83 ? -7.662 3.108 4.778 1.00 96.69 83 LEU A CA 1
ATOM 638 C C . LEU A 1 83 ? -7.716 4.248 5.802 1.00 96.69 83 LEU A C 1
ATOM 640 O O . LEU A 1 83 ? -8.058 4.019 6.958 1.00 96.69 83 LEU A O 1
ATOM 644 N N . GLY A 1 84 ? -7.449 5.484 5.375 1.00 97.44 84 GLY A N 1
ATOM 645 C CA . GLY A 1 84 ? -7.545 6.647 6.252 1.00 97.44 84 GLY A CA 1
ATOM 646 C C . GLY A 1 84 ? -8.948 6.857 6.807 1.00 97.44 84 GLY A C 1
ATOM 647 O O . GLY A 1 84 ? -9.093 7.171 7.986 1.00 97.44 84 GLY A O 1
ATOM 648 N N . TRP A 1 85 ? -9.981 6.621 5.997 1.00 97.69 85 TRP A N 1
ATOM 649 C CA . TRP A 1 85 ? -11.372 6.669 6.443 1.00 97.69 85 TRP A CA 1
ATOM 650 C C . TRP A 1 85 ? -11.686 5.582 7.477 1.00 97.69 85 TRP A C 1
ATOM 652 O O . TRP A 1 85 ? -12.302 5.879 8.500 1.00 97.69 85 TRP A O 1
ATOM 662 N N . ALA A 1 86 ? -11.197 4.355 7.276 1.00 94.88 86 ALA A N 1
ATOM 663 C CA . ALA A 1 86 ? -11.348 3.272 8.247 1.00 94.88 86 ALA A CA 1
ATOM 664 C C . ALA A 1 86 ? -10.672 3.606 9.591 1.00 94.88 86 ALA A C 1
ATOM 666 O O . ALA A 1 86 ? -11.297 3.475 10.643 1.00 94.88 86 ALA A O 1
ATOM 667 N N . TYR A 1 87 ? -9.438 4.124 9.564 1.00 94.88 87 TYR A N 1
ATOM 668 C CA . TYR A 1 87 ? -8.711 4.540 10.773 1.00 94.88 87 TYR A CA 1
ATOM 669 C C . TYR A 1 87 ? -9.310 5.781 11.450 1.00 94.88 87 TYR A C 1
ATOM 671 O O . TYR A 1 87 ? -9.160 5.953 12.657 1.00 94.88 87 TYR A O 1
ATOM 679 N N . ALA A 1 88 ? -10.028 6.627 10.709 1.00 96.75 88 ALA A N 1
ATOM 680 C CA . ALA A 1 88 ? -10.801 7.743 11.255 1.00 96.75 88 ALA A CA 1
ATOM 681 C C . ALA A 1 88 ? -12.160 7.310 11.847 1.00 96.75 88 ALA A C 1
ATOM 683 O O . ALA A 1 88 ? -13.039 8.148 12.047 1.00 96.75 88 ALA A O 1
ATOM 684 N N . GLY A 1 89 ? -12.373 6.012 12.088 1.00 94.69 89 GLY A N 1
ATOM 685 C CA . GLY A 1 89 ? -13.633 5.493 12.621 1.00 94.69 89 GLY A CA 1
ATOM 686 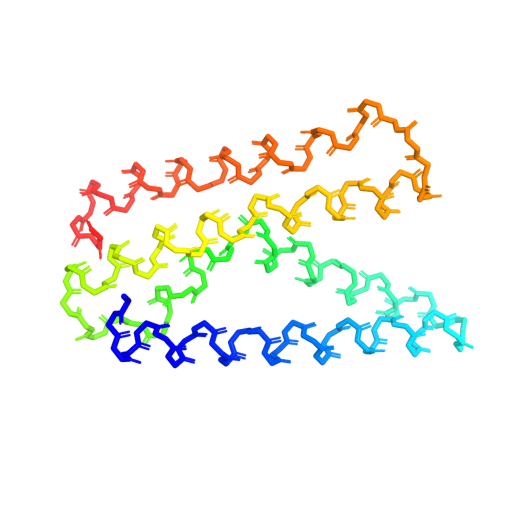C C . GLY A 1 89 ? -14.803 5.662 11.652 1.00 94.69 89 GLY A C 1
ATOM 687 O O . GLY A 1 89 ? -15.935 5.851 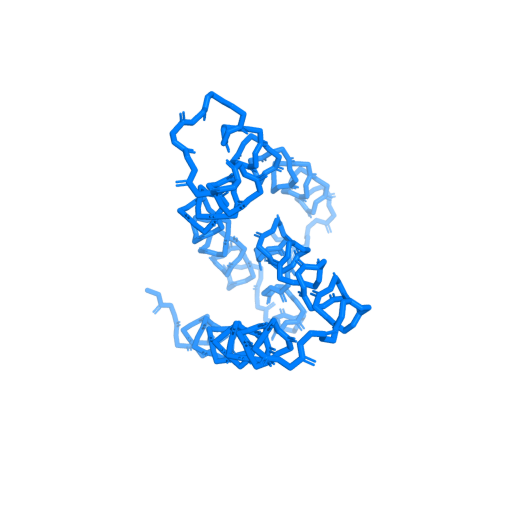12.089 1.00 94.69 89 GLY A O 1
ATOM 688 N N . MET A 1 90 ? -14.529 5.639 10.342 1.00 95.19 90 MET A N 1
ATOM 689 C CA . MET A 1 90 ? -15.509 5.848 9.269 1.00 95.19 90 MET A CA 1
ATOM 690 C C . MET A 1 90 ? -16.181 7.233 9.296 1.00 95.19 90 MET A C 1
ATOM 692 O O . MET A 1 90 ? -17.266 7.424 8.743 1.00 95.19 90 MET A O 1
ATOM 696 N N . GLN A 1 91 ? -15.517 8.234 9.875 1.00 96.50 91 GLN A N 1
ATOM 697 C CA . GLN A 1 91 ? -15.971 9.625 9.889 1.00 96.50 91 GLN A CA 1
ATOM 698 C C . GLN A 1 91 ? -15.149 10.481 8.924 1.00 96.50 91 GLN A C 1
ATOM 700 O O . GLN A 1 91 ? -13.972 10.213 8.676 1.00 96.50 91 GLN A O 1
ATOM 705 N N . LEU A 1 92 ? -15.761 11.534 8.375 1.00 95.44 92 LEU A N 1
ATOM 706 C CA . LEU A 1 92 ? -15.028 12.513 7.573 1.00 95.44 92 LEU A CA 1
ATOM 707 C C . LEU A 1 92 ? -14.099 13.319 8.485 1.00 95.44 92 LEU A C 1
ATOM 709 O O . LEU A 1 92 ? -14.554 14.110 9.306 1.00 95.44 92 LEU A O 1
ATOM 713 N N . SER A 1 93 ? -12.794 13.115 8.319 1.00 96.69 93 SER A N 1
ATOM 714 C CA . SER A 1 93 ? -11.751 13.773 9.101 1.00 96.69 93 SER A CA 1
ATOM 715 C C . SER A 1 93 ? -10.577 14.177 8.203 1.00 96.69 93 SER A C 1
ATOM 717 O O . SER A 1 93 ? -10.185 13.399 7.329 1.00 96.69 93 SER A O 1
ATOM 719 N N . PRO A 1 94 ? -9.934 15.337 8.434 1.00 96.25 94 PRO A N 1
ATOM 720 C CA . PRO A 1 94 ? -8.690 15.698 7.752 1.00 96.25 94 PRO A CA 1
ATOM 721 C C . PRO A 1 94 ? -7.566 14.666 7.938 1.00 96.25 94 PRO A C 1
ATOM 723 O O . PRO A 1 94 ? -6.696 14.545 7.076 1.00 96.25 94 PRO A O 1
ATOM 726 N N . THR A 1 95 ? -7.593 13.883 9.025 1.00 96.25 95 THR A N 1
ATOM 727 C CA . THR A 1 95 ? -6.597 12.831 9.300 1.00 96.25 95 THR A CA 1
ATOM 728 C C . THR A 1 95 ? -6.584 11.722 8.247 1.00 96.25 95 THR A C 1
ATOM 730 O O . THR A 1 95 ? -5.562 11.056 8.092 1.00 96.25 95 THR A O 1
ATOM 733 N N . ILE A 1 96 ? -7.662 11.570 7.464 1.00 97.81 96 ILE A N 1
ATOM 734 C CA . ILE A 1 96 ? -7.727 10.636 6.329 1.00 97.81 96 ILE A CA 1
ATOM 735 C C . ILE A 1 96 ? -6.566 10.881 5.361 1.00 97.81 96 ILE A C 1
ATOM 737 O O . ILE A 1 96 ? -5.998 9.924 4.842 1.00 97.81 96 ILE A O 1
ATOM 741 N N . LEU A 1 97 ? -6.174 12.146 5.159 1.00 97.81 97 LEU A N 1
ATOM 742 C CA . LEU A 1 97 ? -5.135 12.538 4.204 1.00 97.81 97 LEU A CA 1
ATOM 743 C C . LEU A 1 97 ? -3.729 12.061 4.587 1.00 97.81 97 LEU A C 1
ATOM 745 O O . LEU A 1 97 ? -2.854 12.019 3.725 1.00 97.81 97 LEU A O 1
ATOM 749 N N . ILE A 1 98 ? -3.499 11.650 5.837 1.00 97.81 98 ILE A N 1
ATOM 750 C CA . ILE A 1 98 ? -2.200 11.117 6.269 1.00 97.81 98 ILE A CA 1
ATOM 751 C C . ILE A 1 98 ? -1.824 9.882 5.439 1.00 97.81 98 ILE A C 1
ATOM 753 O O . ILE A 1 98 ? -0.689 9.760 4.990 1.00 97.81 98 ILE A O 1
ATOM 757 N N . PHE A 1 99 ? -2.776 8.991 5.173 1.00 98.06 99 PHE A N 1
ATOM 758 C CA . PHE A 1 99 ? -2.522 7.737 4.465 1.00 98.06 99 PHE A CA 1
ATOM 759 C C . PHE A 1 99 ? -2.159 7.904 2.981 1.00 98.06 99 PHE A C 1
ATOM 761 O O . PHE A 1 99 ? -1.149 7.326 2.578 1.00 98.06 99 PHE A O 1
ATOM 768 N N . PRO A 1 100 ? -2.874 8.695 2.156 1.00 98.06 100 PRO A N 1
ATOM 769 C CA . PRO A 1 100 ? -2.431 8.979 0.794 1.00 98.06 100 PRO A CA 1
ATOM 770 C C . PRO A 1 100 ? -1.111 9.745 0.751 1.00 98.06 100 PRO A C 1
ATOM 772 O O . PRO A 1 100 ? -0.292 9.468 -0.122 1.00 98.06 100 PRO A O 1
ATOM 775 N N . LEU A 1 101 ? -0.837 10.638 1.709 1.00 98.06 101 LEU A N 1
ATOM 776 C CA . LEU A 1 101 ? 0.476 11.286 1.805 1.00 98.06 101 LEU A CA 1
ATOM 777 C C . LEU A 1 101 ? 1.591 10.269 2.098 1.00 98.06 101 LEU A C 1
ATOM 779 O O . LEU A 1 101 ? 2.640 10.311 1.455 1.00 98.06 101 LEU A O 1
ATOM 783 N N . LEU A 1 102 ? 1.357 9.312 3.003 1.00 97.88 102 LEU A N 1
ATOM 784 C CA . LEU A 1 102 ? 2.284 8.206 3.263 1.00 97.88 102 LEU A CA 1
ATOM 785 C C . LEU A 1 102 ? 2.443 7.286 2.044 1.00 97.88 102 LEU A C 1
ATOM 787 O O . LEU A 1 102 ? 3.561 6.866 1.746 1.00 97.88 102 LEU A O 1
ATOM 791 N N . ALA A 1 103 ? 1.368 6.993 1.311 1.00 97.88 103 ALA A N 1
ATOM 792 C CA . ALA A 1 103 ? 1.423 6.194 0.086 1.00 97.88 103 ALA A CA 1
ATOM 793 C C . ALA A 1 103 ? 2.260 6.893 -1.001 1.00 97.88 103 ALA A C 1
ATOM 795 O O . ALA A 1 103 ? 3.108 6.263 -1.630 1.00 97.88 103 ALA A O 1
ATOM 796 N N . ILE A 1 104 ? 2.094 8.207 -1.180 1.00 97.56 104 ILE A N 1
ATOM 797 C CA . ILE A 1 104 ? 2.929 9.001 -2.092 1.00 97.56 104 ILE A CA 1
ATOM 798 C C . ILE A 1 104 ? 4.390 8.957 -1.644 1.00 97.56 104 ILE A C 1
ATOM 800 O O . ILE A 1 104 ? 5.268 8.667 -2.456 1.00 97.56 104 ILE A O 1
ATOM 804 N N . LEU A 1 105 ? 4.655 9.212 -0.360 1.00 97.50 105 LEU A N 1
ATOM 805 C CA . LEU A 1 105 ? 6.011 9.249 0.182 1.00 97.50 105 LEU A CA 1
ATOM 806 C C . LEU A 1 105 ? 6.732 7.906 0.010 1.00 97.50 105 LEU A C 1
ATOM 808 O O . LEU A 1 105 ? 7.865 7.871 -0.467 1.00 97.50 105 LEU A O 1
ATOM 812 N N . THR A 1 106 ? 6.079 6.800 0.364 1.00 96.69 106 THR A N 1
ATOM 813 C CA . THR A 1 106 ? 6.645 5.446 0.249 1.00 96.69 106 THR A CA 1
ATOM 814 C C . THR A 1 106 ? 6.973 5.095 -1.199 1.00 96.69 106 THR A C 1
ATOM 816 O O . THR A 1 106 ? 8.102 4.691 -1.483 1.00 96.69 106 THR A O 1
ATOM 819 N N . HIS A 1 107 ? 6.049 5.324 -2.135 1.00 96.56 107 HIS A N 1
ATOM 820 C CA . HIS A 1 107 ? 6.309 5.069 -3.551 1.00 96.56 107 HIS A CA 1
ATOM 821 C C . HIS A 1 107 ? 7.363 6.022 -4.129 1.00 96.56 107 HIS A C 1
ATOM 823 O O . HIS A 1 107 ? 8.186 5.586 -4.929 1.00 96.56 107 HIS A O 1
ATOM 829 N N . PHE A 1 108 ? 7.407 7.286 -3.706 1.00 95.25 108 PHE A N 1
ATOM 830 C CA . PHE A 1 108 ? 8.436 8.233 -4.140 1.00 95.25 108 PHE A CA 1
ATOM 831 C C . PHE A 1 108 ? 9.840 7.809 -3.686 1.00 95.25 108 PHE A C 1
ATOM 833 O O . PHE A 1 108 ? 10.759 7.729 -4.505 1.00 95.25 108 PHE A O 1
ATOM 840 N N . LEU A 1 109 ? 10.007 7.479 -2.400 1.00 93.81 109 LEU A N 1
ATOM 841 C CA . LEU A 1 109 ? 11.288 7.029 -1.848 1.00 93.81 109 LEU A CA 1
ATOM 842 C C . LEU A 1 109 ? 11.761 5.731 -2.510 1.00 93.81 109 LEU A C 1
ATOM 844 O O . LEU A 1 109 ? 12.938 5.595 -2.851 1.00 93.81 109 LEU A O 1
ATOM 848 N N . LEU A 1 110 ? 10.842 4.789 -2.730 1.00 92.50 110 LEU A N 1
ATOM 849 C CA . LEU A 1 110 ? 11.152 3.523 -3.391 1.00 92.50 110 LEU A CA 1
ATOM 850 C C . LEU A 1 110 ? 11.476 3.728 -4.865 1.00 92.50 110 LEU A C 1
ATOM 852 O O . LEU A 1 110 ? 12.436 3.139 -5.348 1.00 92.50 110 LEU A O 1
ATOM 856 N N . TRP A 1 111 ? 10.751 4.594 -5.567 1.00 90.12 111 TRP A N 1
ATOM 857 C CA . TRP A 1 111 ? 11.060 4.935 -6.951 1.00 90.12 111 TRP A CA 1
ATOM 858 C C . TRP A 1 111 ? 12.482 5.478 -7.087 1.00 90.12 111 TRP A C 1
ATOM 860 O O . TRP A 1 111 ? 13.271 4.954 -7.873 1.00 90.12 111 TRP A O 1
ATOM 870 N N . TYR A 1 112 ? 12.832 6.471 -6.267 1.00 89.06 112 TYR A N 1
ATOM 871 C CA . TYR A 1 112 ? 14.167 7.063 -6.265 1.00 89.06 112 TYR A CA 1
ATOM 872 C C . TYR A 1 112 ? 15.252 6.023 -5.941 1.00 89.06 112 TYR A C 1
ATOM 874 O O . TYR A 1 112 ? 16.247 5.891 -6.659 1.00 89.06 112 TYR A O 1
ATOM 882 N N . GLY A 1 113 ? 15.032 5.218 -4.896 1.00 85.06 113 GLY A N 1
ATOM 883 C CA . GLY A 1 113 ? 15.966 4.169 -4.490 1.00 85.06 113 GLY A CA 1
ATOM 884 C C . GLY A 1 113 ? 16.146 3.074 -5.547 1.00 85.06 113 GLY A C 1
ATOM 885 O O . GLY A 1 113 ? 17.264 2.604 -5.762 1.00 85.06 113 GLY A O 1
ATOM 886 N N . LEU A 1 114 ? 15.078 2.676 -6.235 1.00 83.44 114 LEU A N 1
ATOM 887 C CA . LEU A 1 114 ? 15.104 1.584 -7.210 1.00 83.44 114 LEU A CA 1
ATOM 888 C C . LEU A 1 114 ? 15.631 2.026 -8.582 1.00 83.44 114 LEU A C 1
ATOM 890 O O . LEU A 1 114 ? 16.353 1.248 -9.212 1.00 83.44 114 LEU A O 1
ATOM 894 N N . GLN A 1 115 ? 15.368 3.268 -9.006 1.00 78.12 115 GLN A N 1
ATOM 895 C CA . GLN A 1 115 ? 15.989 3.840 -10.207 1.00 78.12 115 GLN A CA 1
ATOM 896 C C . GLN A 1 115 ? 17.510 3.923 -10.071 1.00 78.12 115 GLN A C 1
ATOM 898 O O . GLN A 1 115 ? 18.227 3.531 -10.990 1.00 78.12 115 GLN A O 1
ATOM 903 N N . SER A 1 116 ? 18.019 4.346 -8.906 1.00 74.38 116 SER A N 1
ATOM 904 C CA . SER A 1 116 ? 19.471 4.429 -8.670 1.00 74.38 116 SER A CA 1
ATOM 905 C C . SER A 1 116 ? 20.195 3.084 -8.831 1.00 74.38 116 SER A C 1
ATOM 907 O O . SER A 1 116 ? 21.387 3.046 -9.125 1.00 74.38 116 SER A O 1
ATOM 909 N N . LYS A 1 117 ? 19.468 1.971 -8.672 1.00 76.44 117 LYS A N 1
ATOM 910 C CA . LYS A 1 117 ? 19.979 0.602 -8.786 1.00 76.44 117 LYS A CA 1
ATOM 911 C C . LYS A 1 117 ? 19.637 -0.066 -10.120 1.00 76.44 117 LYS A C 1
ATOM 913 O O . LYS A 1 117 ? 19.900 -1.258 -10.271 1.00 76.44 117 LYS A O 1
ATOM 918 N N . SER A 1 118 ? 19.038 0.649 -11.076 1.00 75.44 118 SER A N 1
ATOM 919 C CA . SER A 1 118 ? 18.545 0.087 -12.346 1.00 75.44 118 SER A CA 1
ATOM 920 C C . SER A 1 118 ? 17.590 -1.109 -12.155 1.00 75.44 118 SER A C 1
ATOM 922 O O . SER A 1 118 ? 17.593 -2.078 -12.915 1.00 75.44 118 SER A O 1
ATOM 924 N N . VAL A 1 119 ? 16.791 -1.080 -11.083 1.00 70.31 119 VAL A N 1
ATOM 925 C CA . VAL A 1 119 ? 15.852 -2.160 -10.734 1.00 70.31 119 VAL A CA 1
ATOM 926 C C . VAL A 1 119 ? 14.511 -1.977 -11.453 1.00 70.31 119 VAL A C 1
ATOM 928 O O . VAL A 1 119 ? 13.874 -2.963 -11.821 1.00 70.31 119 VAL A O 1
ATOM 931 N N . ILE A 1 120 ? 14.101 -0.731 -11.683 1.00 71.69 120 ILE A N 1
ATOM 932 C CA . ILE A 1 120 ? 12.896 -0.331 -12.425 1.00 71.69 120 ILE A CA 1
ATOM 933 C C . ILE A 1 120 ? 13.219 0.798 -13.397 1.00 71.69 120 ILE A C 1
ATOM 935 O O . ILE A 1 120 ? 14.229 1.496 -13.151 1.00 71.69 120 ILE A O 1
#

Secondary structure (DSSP, 8-state):
--HHHHHHHHHHHHHHHHHHHHHHHHHHTT-HHHHHHHHHHHHHHHHTHHHHHHHHTTTS-HHHHHHHHHHHHHHHHHHHHHHHHHHTTTS--GGGGHHHHHHHHHHHHHHHHHHHTT--

pLDDT: mean 94.54, std 5.51, range [70.31, 98.25]

Sequence (120 aa):
MQPEVRRTVLFSAGIFACLFVAHIIAAANDADVLFQIIATIITIQTLFLGSTFLLFHVHSSQAIRRDAFQIGAFISLPLSFGLGWAYAGMQLSPTILIFPLLAILTHFLLWYGLQSKSVI

Radius of gyration: 15.34 Å; chains: 1; bounding box: 38×28×39 Å

Foldseek 3Di:
DDPLLVVLVVVLVVVLVVLVVQLVVCVVVVVVVSNVVSLVVNLCCLLCVLVVQLVSQQPPDLVSNVVSSVVRLVNSQVVLLVNLCVVVVVDDDPSSVVRNVSSCVSSVVVVVVCVVVSSD